Protein AF-A0A7C9KE33-F1 (afdb_monomer_lite)

Structure (mmCIF, N/CA/C/O backbone):
data_AF-A0A7C9KE33-F1
#
_entry.id   AF-A0A7C9KE33-F1
#
loop_
_atom_site.group_PDB
_atom_site.id
_atom_site.type_symbol
_atom_site.label_atom_id
_atom_site.label_alt_id
_atom_site.label_comp_id
_atom_site.label_asym_id
_atom_site.label_entity_id
_atom_site.label_seq_id
_atom_site.pdbx_PDB_ins_code
_atom_site.Cartn_x
_atom_site.Cartn_y
_atom_site.Cartn_z
_atom_site.occupancy
_atom_site.B_iso_or_equiv
_atom_site.auth_seq_id
_atom_site.auth_comp_id
_atom_site.auth_asym_id
_atom_site.auth_atom_id
_atom_site.pdbx_PDB_model_num
ATOM 1 N N . MET A 1 1 ? -7.033 1.119 -11.010 1.00 80.25 1 MET A N 1
ATOM 2 C CA . MET A 1 1 ? -5.954 0.903 -10.021 1.00 80.25 1 MET A CA 1
ATOM 3 C C . MET A 1 1 ? -5.457 2.272 -9.580 1.00 80.25 1 MET A C 1
ATOM 5 O O . MET A 1 1 ? -5.526 3.196 -10.382 1.00 80.25 1 MET A O 1
ATOM 9 N N . ASN A 1 2 ? -5.049 2.426 -8.323 1.00 95.12 2 ASN A N 1
ATOM 10 C CA . ASN A 1 2 ? -4.548 3.688 -7.779 1.00 95.12 2 ASN A CA 1
ATOM 11 C C . ASN A 1 2 ? -3.058 3.858 -8.093 1.00 95.12 2 ASN A C 1
ATOM 13 O O . ASN A 1 2 ? -2.319 2.874 -8.139 1.00 95.12 2 ASN A O 1
ATOM 17 N N . THR A 1 3 ? -2.623 5.103 -8.259 1.00 95.31 3 THR A N 1
ATOM 18 C CA . THR A 1 3 ? -1.222 5.480 -8.485 1.00 95.31 3 THR A CA 1
ATOM 19 C C . THR A 1 3 ? -0.708 6.363 -7.348 1.00 95.31 3 THR A C 1
ATOM 21 O O . THR A 1 3 ? -1.484 6.822 -6.507 1.00 95.31 3 THR A O 1
ATOM 24 N N . VAL A 1 4 ? 0.603 6.595 -7.332 1.00 96.38 4 VAL A N 1
ATOM 25 C CA . VAL A 1 4 ? 1.307 7.452 -6.367 1.00 96.38 4 VAL A CA 1
ATOM 26 C C . VAL A 1 4 ? 2.069 8.568 -7.085 1.00 96.38 4 VAL A C 1
ATOM 28 O O . VAL A 1 4 ? 2.289 8.500 -8.297 1.00 96.38 4 VAL A O 1
ATOM 31 N N . GLU A 1 5 ? 2.481 9.595 -6.345 1.00 95.06 5 GLU A N 1
ATOM 32 C CA . GLU A 1 5 ? 3.406 10.618 -6.844 1.00 95.06 5 GLU A CA 1
ATOM 33 C C . GLU A 1 5 ? 4.826 10.054 -6.992 1.00 95.06 5 GLU A C 1
ATOM 35 O O . GLU A 1 5 ? 5.205 9.135 -6.271 1.00 95.06 5 GLU A O 1
ATOM 40 N N . GLN A 1 6 ? 5.622 10.607 -7.915 1.00 96.31 6 GLN A N 1
ATOM 41 C CA . GLN A 1 6 ? 6.999 10.158 -8.197 1.00 96.31 6 GLN A CA 1
ATOM 42 C C . GLN A 1 6 ? 7.112 8.642 -8.445 1.00 96.31 6 GLN A C 1
ATOM 44 O O . GLN A 1 6 ? 7.984 7.957 -7.917 1.00 96.31 6 GLN A O 1
ATOM 49 N N . ASN A 1 7 ? 6.209 8.108 -9.267 1.00 96.62 7 ASN A N 1
ATOM 50 C CA . ASN A 1 7 ? 6.086 6.681 -9.555 1.00 96.62 7 ASN A CA 1
ATOM 51 C C . ASN A 1 7 ? 7.173 6.146 -10.516 1.00 96.62 7 ASN A C 1
ATOM 53 O O . ASN A 1 7 ? 6.892 5.679 -11.620 1.00 96.62 7 ASN A O 1
ATOM 57 N N . ASN A 1 8 ? 8.432 6.247 -10.100 1.00 96.19 8 ASN A N 1
ATOM 58 C CA . ASN A 1 8 ? 9.617 5.827 -10.855 1.00 96.19 8 ASN A CA 1
ATOM 59 C C . ASN A 1 8 ? 10.101 4.408 -10.490 1.00 96.19 8 ASN A C 1
ATOM 61 O O . ASN A 1 8 ? 11.039 3.908 -11.100 1.00 96.19 8 ASN A O 1
ATOM 65 N N . GLY A 1 9 ? 9.463 3.747 -9.517 1.00 94.81 9 GLY A N 1
ATOM 66 C CA . GLY A 1 9 ? 9.826 2.400 -9.065 1.00 94.81 9 GLY A CA 1
ATOM 67 C C . GLY A 1 9 ? 10.995 2.322 -8.083 1.00 94.81 9 GLY A C 1
ATOM 68 O O . GLY A 1 9 ? 11.326 1.226 -7.648 1.00 94.81 9 GLY A O 1
ATOM 69 N N . SER A 1 10 ? 11.603 3.453 -7.726 1.00 95.00 10 SER A N 1
ATOM 70 C CA . SER A 1 10 ? 12.702 3.535 -6.757 1.00 95.00 10 SER A CA 1
ATOM 71 C C . SER A 1 10 ? 12.387 4.436 -5.566 1.00 95.00 10 SER A C 1
ATOM 73 O O . SER A 1 10 ? 12.949 4.245 -4.494 1.00 95.00 10 SER A O 1
ATOM 75 N N . THR A 1 11 ? 11.505 5.422 -5.741 1.00 97.00 11 THR A N 1
ATOM 76 C CA . THR A 1 11 ? 11.043 6.287 -4.657 1.00 97.00 11 THR A CA 1
ATOM 77 C C . THR A 1 11 ? 10.147 5.479 -3.715 1.00 97.00 11 THR A C 1
ATOM 79 O O . THR A 1 11 ? 9.136 4.950 -4.184 1.00 97.00 11 THR A O 1
ATOM 82 N N . PRO A 1 12 ? 10.495 5.367 -2.420 1.00 97.12 12 PRO A N 1
ATOM 83 C CA . PRO A 1 12 ? 9.702 4.615 -1.462 1.00 97.12 12 PRO A CA 1
ATOM 84 C C . PRO A 1 12 ? 8.438 5.370 -1.043 1.00 97.12 12 PRO A C 1
ATOM 86 O O . PRO A 1 12 ? 8.433 6.595 -0.882 1.00 97.12 12 PRO A O 1
ATOM 89 N N . HIS A 1 13 ? 7.376 4.610 -0.783 1.00 98.31 13 HIS A N 1
ATOM 90 C CA . HIS A 1 13 ? 6.127 5.118 -0.216 1.00 98.31 13 HIS A CA 1
ATOM 91 C C . HIS A 1 13 ? 5.721 4.297 1.002 1.00 98.31 13 HIS A C 1
ATOM 93 O O . HIS A 1 13 ? 6.108 3.138 1.157 1.00 98.31 13 HIS A O 1
ATOM 99 N N . SER A 1 14 ? 4.898 4.877 1.865 1.00 98.06 14 SER A N 1
ATOM 100 C CA . SER A 1 14 ? 4.283 4.147 2.967 1.00 98.06 14 SER A CA 1
ATOM 101 C C . SER A 1 14 ? 2.878 4.642 3.262 1.00 98.06 14 SER A C 1
ATOM 103 O O . SER A 1 14 ? 2.494 5.755 2.904 1.00 98.06 14 SER A O 1
ATOM 105 N N . VAL A 1 15 ? 2.094 3.788 3.909 1.00 98.06 15 VAL A N 1
ATOM 106 C CA . VAL A 1 15 ? 0.824 4.161 4.526 1.00 98.06 15 VAL A CA 1
ATOM 107 C C . VAL A 1 15 ? 0.751 3.524 5.905 1.00 98.06 15 VAL A C 1
ATOM 109 O O . VAL A 1 15 ? 1.076 2.348 6.053 1.00 98.06 15 VAL A O 1
ATOM 112 N N . THR A 1 16 ? 0.304 4.285 6.900 1.00 97.44 16 THR A N 1
ATOM 113 C CA . THR A 1 16 ? -0.003 3.768 8.237 1.00 97.44 16 THR A CA 1
ATOM 114 C C . THR A 1 16 ? -1.498 3.891 8.488 1.00 97.44 16 THR A C 1
ATOM 116 O O . THR A 1 16 ? -2.085 4.951 8.272 1.00 97.44 16 THR A O 1
ATOM 119 N N . ILE A 1 17 ? -2.121 2.794 8.910 1.00 96.06 17 ILE A N 1
ATOM 120 C CA . ILE A 1 17 ? -3.570 2.671 9.095 1.00 96.06 17 ILE A CA 1
ATOM 121 C C . ILE A 1 17 ? -3.816 2.156 10.508 1.00 96.06 17 ILE A C 1
ATOM 123 O O . ILE A 1 17 ? -3.153 1.215 10.936 1.00 96.06 17 ILE A O 1
ATOM 127 N N . LYS A 1 18 ? -4.749 2.770 11.236 1.00 94.00 18 LYS A N 1
ATOM 128 C CA . LYS A 1 18 ? -5.068 2.392 12.621 1.00 94.00 18 LYS A CA 1
ATOM 129 C C . LYS A 1 18 ? -6.486 1.863 12.776 1.00 94.00 18 LYS A C 1
ATOM 131 O O . LYS A 1 18 ? -6.692 0.836 13.410 1.00 94.00 18 LYS A O 1
ATOM 136 N N . ASP A 1 19 ? -7.438 2.540 12.151 1.00 93.31 19 ASP A N 1
ATOM 137 C CA . ASP A 1 19 ? -8.835 2.129 12.153 1.00 93.31 19 ASP A CA 1
ATOM 138 C C . ASP A 1 19 ? -9.152 1.379 10.859 1.00 93.31 19 ASP A C 1
ATOM 140 O O . ASP A 1 19 ? -8.856 1.861 9.765 1.00 93.31 19 ASP A O 1
ATOM 144 N N . PHE A 1 20 ? -9.774 0.207 10.978 1.00 94.44 20 PHE A N 1
ATOM 145 C CA . PHE A 1 20 ? -10.143 -0.638 9.843 1.00 94.44 20 PHE A CA 1
ATOM 146 C C . PHE A 1 20 ? -11.667 -0.817 9.811 1.00 94.44 20 PHE A C 1
ATOM 148 O O . PHE A 1 20 ? -12.162 -1.827 10.307 1.00 94.44 20 PHE A O 1
ATOM 155 N N . PRO A 1 21 ? -12.436 0.143 9.260 1.00 96.06 21 PRO A N 1
ATOM 156 C CA . PRO A 1 21 ? -13.903 0.084 9.220 1.00 96.06 21 PRO A CA 1
ATOM 157 C C . PRO A 1 21 ? -14.434 -0.923 8.179 1.00 96.06 21 PRO A C 1
ATOM 159 O O . PRO A 1 21 ? -15.230 -0.594 7.304 1.00 96.06 21 PRO A O 1
ATOM 162 N N . VAL A 1 22 ? -13.976 -2.171 8.249 1.00 97.06 22 VAL A N 1
ATOM 163 C CA . VAL A 1 22 ? -14.414 -3.309 7.431 1.00 97.06 22 VAL A CA 1
ATOM 164 C C . VAL A 1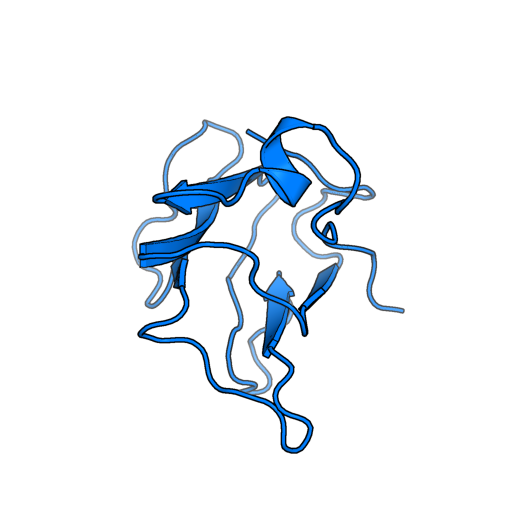 22 ? -14.778 -4.465 8.359 1.00 97.06 22 VAL A C 1
ATOM 166 O O . VAL A 1 22 ? -14.109 -4.676 9.367 1.00 97.06 22 VAL A O 1
ATOM 169 N N . ASN A 1 23 ? -15.821 -5.224 8.033 1.00 96.19 23 ASN A N 1
ATOM 170 C CA . ASN A 1 23 ? -16.276 -6.332 8.882 1.00 96.19 23 ASN A CA 1
ATOM 171 C C . ASN A 1 23 ? -15.585 -7.663 8.559 1.00 96.19 23 ASN A C 1
ATOM 173 O O . ASN A 1 23 ? -15.530 -8.539 9.419 1.00 96.19 23 ASN A O 1
ATOM 177 N N . ALA A 1 24 ? -15.038 -7.811 7.347 1.00 95.81 24 ALA A N 1
ATOM 178 C CA . ALA A 1 24 ? -14.361 -9.032 6.926 1.00 95.81 24 ALA A CA 1
ATOM 179 C C . ALA A 1 24 ? -12.848 -8.823 6.770 1.00 95.81 24 ALA A C 1
ATOM 181 O O . ALA A 1 24 ? -12.065 -9.169 7.655 1.00 95.81 24 ALA A O 1
ATOM 182 N N . PHE A 1 25 ? -12.408 -8.274 5.637 1.00 94.75 25 PHE A N 1
ATOM 183 C CA . PHE A 1 25 ? -10.983 -8.135 5.341 1.00 94.75 25 PHE A CA 1
ATOM 184 C C . PHE A 1 25 ? -10.676 -6.923 4.468 1.00 94.75 25 PHE A C 1
ATOM 186 O O . PHE A 1 25 ? -11.553 -6.337 3.831 1.00 94.75 25 PHE A O 1
ATOM 193 N N . TRP A 1 26 ? -9.403 -6.550 4.416 1.00 96.94 26 TRP A N 1
ATOM 194 C CA . TRP A 1 26 ? -8.884 -5.572 3.465 1.00 96.94 26 TRP A CA 1
ATOM 195 C C . TRP A 1 26 ? -7.613 -6.105 2.819 1.00 96.94 26 TRP A C 1
ATOM 197 O O . TRP A 1 26 ? -6.940 -6.961 3.380 1.00 96.94 26 TRP A O 1
ATOM 207 N N . SER A 1 27 ? -7.262 -5.612 1.635 1.00 97.00 27 SER A N 1
ATOM 208 C CA . SER A 1 27 ? -5.992 -5.974 1.000 1.00 97.00 27 SER A CA 1
ATOM 209 C C . SER A 1 27 ? -5.411 -4.828 0.188 1.00 97.00 27 SER A C 1
ATOM 211 O O . SER A 1 27 ? -6.137 -4.226 -0.604 1.00 97.00 27 SER A O 1
ATOM 213 N N . TYR A 1 28 ? -4.102 -4.623 0.290 1.00 97.81 28 TYR A N 1
ATOM 214 C CA . TYR A 1 28 ? -3.298 -3.928 -0.709 1.00 97.81 28 TYR A CA 1
ATOM 215 C C . TYR A 1 28 ? -2.651 -4.957 -1.626 1.00 97.81 28 TYR A C 1
ATOM 217 O O . TYR A 1 28 ? -2.005 -5.886 -1.155 1.00 97.81 28 TYR A O 1
ATOM 225 N N . THR A 1 29 ? -2.806 -4.788 -2.934 1.00 97.25 29 THR A N 1
ATOM 226 C CA . THR A 1 29 ? -2.116 -5.600 -3.946 1.00 97.25 29 THR A CA 1
ATOM 227 C C . THR A 1 29 ? -1.406 -4.683 -4.924 1.00 97.25 29 THR A C 1
ATOM 229 O O . THR A 1 29 ? -2.041 -3.743 -5.410 1.00 97.25 29 THR A O 1
ATOM 232 N N . VAL A 1 30 ? -0.140 -4.967 -5.230 1.00 97.19 30 VAL A N 1
ATOM 233 C CA . VAL A 1 30 ? 0.662 -4.216 -6.207 1.00 97.19 30 VAL A CA 1
ATOM 234 C C . VAL A 1 30 ? 0.649 -4.876 -7.586 1.00 97.19 30 VAL A C 1
ATOM 236 O O . VAL A 1 30 ? 0.614 -6.101 -7.714 1.00 97.19 30 VAL A O 1
ATOM 239 N N . TYR A 1 31 ? 0.680 -4.040 -8.619 1.00 97.00 31 TYR A N 1
ATOM 240 C CA . TYR A 1 31 ? 0.694 -4.433 -10.023 1.00 97.00 31 TYR A CA 1
ATOM 241 C C . TYR A 1 31 ? 1.756 -3.630 -10.770 1.00 97.00 31 TYR A C 1
ATOM 243 O O . TYR A 1 31 ? 1.995 -2.462 -10.455 1.00 97.00 31 TYR A O 1
ATOM 251 N N . ASP A 1 32 ? 2.356 -4.243 -11.783 1.00 95.88 32 ASP A N 1
ATOM 252 C CA . ASP A 1 32 ? 3.272 -3.591 -12.706 1.00 95.88 32 ASP A CA 1
ATOM 253 C C . ASP A 1 32 ? 2.555 -2.559 -13.600 1.00 95.88 32 ASP A C 1
ATOM 255 O O . ASP A 1 32 ? 1.324 -2.444 -13.614 1.00 95.88 32 ASP A O 1
ATOM 259 N N . LYS A 1 33 ? 3.330 -1.822 -14.405 1.00 96.62 33 LYS A N 1
ATOM 260 C CA . LYS A 1 33 ? 2.806 -0.809 -15.339 1.00 96.62 33 LYS A CA 1
ATOM 261 C C . LYS A 1 33 ? 1.838 -1.341 -16.399 1.00 96.62 33 LYS A C 1
ATOM 263 O O . LYS A 1 33 ? 1.179 -0.557 -17.076 1.00 96.62 33 LYS A O 1
ATOM 268 N N . LYS A 1 34 ? 1.787 -2.659 -16.597 1.00 96.12 34 LYS A N 1
ATOM 269 C CA . LYS A 1 34 ? 0.877 -3.334 -17.530 1.00 96.12 34 LYS A CA 1
ATOM 270 C C . LYS A 1 34 ? -0.381 -3.855 -16.822 1.00 96.12 34 LYS A C 1
ATOM 272 O O . LYS A 1 34 ? -1.266 -4.376 -17.495 1.00 96.12 34 LYS A O 1
ATOM 277 N N . GLY A 1 35 ? -0.475 -3.703 -15.500 1.00 95.06 35 GLY A N 1
ATOM 278 C CA . GLY A 1 35 ? -1.600 -4.152 -14.685 1.00 95.06 35 GLY A CA 1
ATOM 279 C C . GLY A 1 35 ? -1.515 -5.616 -14.249 1.00 95.06 35 GLY A C 1
ATOM 280 O O . GLY A 1 35 ? -2.517 -6.159 -13.785 1.00 95.06 35 GLY A O 1
ATOM 281 N N . TYR A 1 36 ? -0.357 -6.268 -14.376 1.00 94.56 36 TYR A N 1
ATOM 282 C CA . TYR A 1 36 ? -0.150 -7.635 -13.897 1.00 94.56 36 TYR A CA 1
ATOM 283 C C . TYR A 1 36 ? 0.469 -7.634 -12.504 1.00 94.56 36 TYR A C 1
ATOM 285 O O . TYR A 1 36 ? 1.262 -6.762 -12.168 1.00 94.56 36 TYR A O 1
ATOM 293 N N . MET A 1 37 ? 0.139 -8.630 -11.683 1.00 92.19 37 MET A N 1
ATOM 294 C CA . MET A 1 37 ? 0.893 -8.856 -10.449 1.00 92.19 37 MET A CA 1
ATOM 295 C C . MET A 1 37 ? 2.350 -9.184 -10.794 1.00 92.19 37 MET A C 1
ATOM 297 O O . MET A 1 37 ? 2.615 -9.886 -11.775 1.00 92.19 37 MET A O 1
ATOM 301 N N . TYR A 1 38 ? 3.280 -8.706 -9.969 1.00 88.00 38 TYR A N 1
ATOM 302 C CA . TYR A 1 38 ? 4.688 -9.068 -10.093 1.00 88.00 38 TYR A CA 1
ATOM 303 C C . TYR A 1 38 ? 4.850 -10.588 -9.999 1.00 88.00 38 TYR A C 1
ATOM 305 O O . TYR A 1 38 ? 4.292 -11.232 -9.107 1.00 88.00 38 TYR A O 1
ATOM 313 N N . LYS A 1 39 ? 5.591 -11.152 -10.954 1.00 83.69 39 LYS A N 1
ATOM 314 C CA . LYS A 1 39 ? 6.009 -12.556 -10.935 1.00 83.69 39 LYS A CA 1
ATOM 315 C C . LYS A 1 39 ? 7.263 -12.693 -10.080 1.00 83.69 39 LYS A C 1
ATOM 317 O O . LYS A 1 39 ? 8.015 -11.732 -9.952 1.00 83.69 39 LYS A O 1
ATOM 322 N N . ASP A 1 40 ? 7.468 -13.882 -9.525 1.00 78.56 40 ASP A N 1
ATOM 323 C CA . ASP A 1 40 ? 8.708 -14.268 -8.841 1.00 78.56 40 ASP A CA 1
ATOM 324 C C . ASP A 1 40 ? 9.093 -13.377 -7.641 1.00 78.56 40 ASP A C 1
ATOM 326 O O . ASP A 1 40 ? 10.254 -13.315 -7.246 1.00 78.56 40 ASP A O 1
ATOM 330 N N . VAL A 1 41 ? 8.109 -12.705 -7.030 1.00 80.44 41 VAL A N 1
ATOM 331 C CA . VAL A 1 41 ? 8.256 -12.020 -5.739 1.00 80.44 41 VAL A CA 1
ATOM 332 C C . VAL A 1 41 ? 7.560 -12.826 -4.649 1.00 80.44 41 VAL A C 1
ATOM 334 O O . VAL A 1 41 ? 6.477 -13.369 -4.866 1.00 80.44 41 VAL A O 1
ATOM 337 N N . ASN A 1 42 ? 8.158 -12.875 -3.458 1.00 77.50 42 ASN A N 1
ATOM 338 C CA . ASN A 1 42 ? 7.584 -13.603 -2.321 1.00 77.50 42 ASN A CA 1
ATOM 339 C C . ASN A 1 42 ? 6.248 -13.009 -1.852 1.00 77.50 42 ASN A C 1
ATOM 341 O O . ASN A 1 42 ? 5.406 -13.730 -1.323 1.00 77.50 42 ASN A O 1
ATOM 345 N N . LEU A 1 43 ? 6.056 -11.698 -2.033 1.00 85.00 43 LEU A N 1
ATOM 346 C CA . LEU A 1 43 ? 4.887 -10.981 -1.544 1.00 85.00 43 LEU A CA 1
ATOM 347 C C . LEU A 1 43 ? 4.469 -9.886 -2.529 1.00 85.00 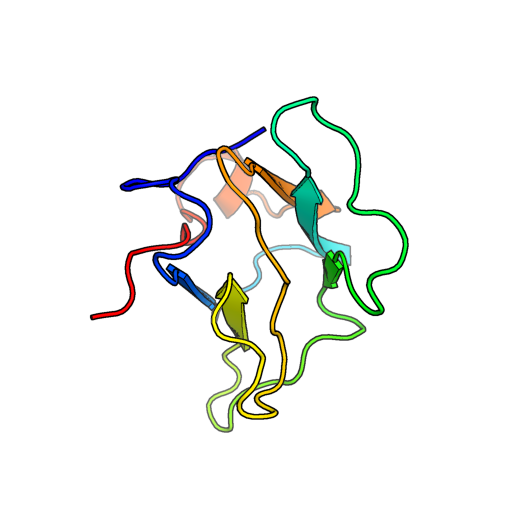43 LEU A C 1
ATOM 349 O O . LEU A 1 43 ? 5.214 -8.947 -2.797 1.00 85.00 43 LEU A O 1
ATOM 353 N N . ASN A 1 44 ? 3.253 -10.004 -3.056 1.00 90.88 44 ASN A N 1
ATOM 354 C CA . ASN A 1 44 ? 2.618 -9.011 -3.929 1.00 90.88 44 ASN A CA 1
ATOM 355 C C . ASN A 1 44 ? 1.338 -8.418 -3.310 1.00 90.88 44 ASN A C 1
ATOM 357 O O . ASN A 1 44 ? 0.719 -7.523 -3.896 1.00 90.88 44 ASN A O 1
ATOM 361 N N . ASN A 1 45 ? 0.935 -8.902 -2.131 1.00 95.12 45 ASN A N 1
ATOM 362 C CA . ASN A 1 45 ? -0.204 -8.387 -1.395 1.00 95.12 45 ASN A CA 1
ATOM 363 C C . ASN A 1 45 ? 0.002 -8.428 0.126 1.00 95.12 45 ASN A C 1
ATOM 365 O O . ASN A 1 45 ? 0.578 -9.367 0.665 1.00 95.12 45 ASN A O 1
ATOM 369 N N . ILE A 1 46 ? -0.581 -7.453 0.818 1.00 97.19 46 ILE A N 1
ATOM 370 C CA . ILE A 1 46 ? -0.703 -7.420 2.281 1.00 97.19 46 ILE A CA 1
ATOM 371 C C . ILE A 1 46 ? -2.175 -7.243 2.645 1.00 97.19 46 ILE A C 1
ATOM 373 O O . ILE A 1 46 ? -2.906 -6.530 1.957 1.00 97.19 46 ILE A O 1
ATOM 377 N N . ASN A 1 47 ? -2.623 -7.922 3.693 1.00 96.31 47 ASN A N 1
ATOM 378 C CA . ASN A 1 47 ? -3.981 -7.898 4.224 1.00 96.31 47 ASN A CA 1
ATOM 379 C C . ASN A 1 47 ? -3.955 -8.071 5.751 1.00 96.31 47 ASN A C 1
ATOM 381 O O . ASN A 1 47 ? -2.908 -8.325 6.336 1.00 96.31 47 ASN A O 1
ATOM 385 N N . ASN A 1 48 ? -5.109 -7.993 6.407 1.00 93.12 48 ASN A N 1
ATOM 386 C CA . ASN A 1 48 ? -5.213 -8.173 7.860 1.00 93.12 48 ASN A CA 1
ATOM 387 C C . ASN A 1 48 ? -4.863 -9.583 8.379 1.00 93.12 48 ASN A C 1
ATOM 389 O O . ASN A 1 48 ? -4.806 -9.763 9.590 1.00 93.12 48 ASN A O 1
ATOM 393 N N . LEU A 1 49 ? -4.659 -10.579 7.512 1.00 92.50 49 LEU A N 1
ATOM 394 C CA . LEU A 1 49 ? -4.268 -11.937 7.911 1.00 92.50 49 LEU A CA 1
ATOM 395 C C . LEU A 1 49 ? -2.750 -12.148 7.897 1.00 92.50 49 LEU A C 1
ATOM 397 O O . LEU A 1 49 ? -2.264 -13.026 8.603 1.00 92.50 49 LEU A O 1
ATOM 401 N N . ASN A 1 50 ? -2.013 -11.392 7.078 1.00 95.62 50 ASN A N 1
ATOM 402 C CA . ASN A 1 50 ? -0.559 -11.524 6.943 1.00 95.62 50 ASN A CA 1
ATOM 403 C C . ASN A 1 50 ? 0.224 -10.264 7.338 1.00 95.62 50 ASN A C 1
ATOM 405 O O . ASN A 1 50 ? 1.449 -10.313 7.365 1.00 95.62 50 ASN A O 1
ATOM 409 N N . ALA A 1 51 ? -0.460 -9.154 7.624 1.00 96.94 51 ALA A N 1
ATOM 410 C CA . ALA A 1 51 ? 0.174 -7.938 8.100 1.00 96.94 51 ALA A CA 1
ATOM 411 C C . ALA A 1 51 ? 0.613 -8.065 9.560 1.00 96.94 51 ALA A C 1
ATOM 413 O O . ALA A 1 51 ? -0.125 -8.561 10.413 1.00 96.94 51 ALA A O 1
ATOM 414 N N . GLU A 1 52 ? 1.781 -7.514 9.857 1.00 97.75 52 GLU A N 1
ATOM 415 C CA . GLU A 1 52 ? 2.277 -7.355 11.217 1.00 97.75 52 GLU A CA 1
ATOM 416 C C . GLU A 1 52 ? 1.853 -5.997 11.790 1.00 97.75 52 GLU A C 1
ATOM 418 O O . GLU A 1 52 ? 1.986 -4.961 11.133 1.00 97.75 52 GLU A O 1
ATOM 423 N N . MET A 1 53 ? 1.314 -5.995 13.011 1.00 97.31 53 MET A N 1
ATOM 424 C CA . MET A 1 53 ? 0.876 -4.773 13.691 1.00 97.31 53 MET A CA 1
ATOM 425 C C . MET A 1 53 ? 2.027 -4.104 14.445 1.00 97.31 53 MET A C 1
ATOM 427 O O . MET A 1 53 ? 2.858 -4.762 15.069 1.00 97.31 53 MET A O 1
ATOM 431 N N . ASN A 1 54 ? 2.013 -2.776 14.453 1.00 97.62 54 ASN A N 1
ATOM 432 C CA . ASN A 1 54 ? 2.806 -1.953 15.354 1.00 97.62 54 ASN A CA 1
ATOM 433 C C . ASN A 1 54 ? 2.314 -2.119 16.804 1.00 97.62 54 ASN A C 1
ATOM 435 O O . ASN A 1 54 ? 1.188 -2.548 17.065 1.00 97.62 54 ASN A O 1
ATOM 439 N N . THR A 1 55 ? 3.133 -1.698 17.769 1.00 97.12 55 THR A N 1
ATOM 440 C CA . THR A 1 55 ? 2.803 -1.777 19.205 1.00 97.12 55 THR A CA 1
ATOM 441 C C . THR A 1 55 ? 1.571 -0.963 19.607 1.00 97.12 55 THR A C 1
ATOM 443 O O . THR A 1 55 ? 0.946 -1.264 20.620 1.00 97.12 55 THR A O 1
ATOM 446 N N . ASP A 1 56 ? 1.201 0.051 18.822 1.00 96.44 56 ASP A N 1
ATOM 447 C CA . ASP A 1 56 ? 0.029 0.898 19.053 1.00 96.44 56 ASP A CA 1
ATOM 448 C C . ASP A 1 56 ? -1.248 0.399 18.343 1.00 96.44 56 ASP A C 1
ATOM 450 O O . ASP A 1 56 ? -2.260 1.109 18.338 1.00 96.44 56 ASP A O 1
ATOM 454 N N . GLY A 1 57 ? -1.188 -0.791 17.730 1.00 95.88 57 GLY A N 1
ATOM 455 C CA . GLY A 1 57 ? -2.281 -1.425 16.991 1.00 95.88 57 GLY A CA 1
ATOM 456 C C . GLY A 1 57 ? -2.453 -0.942 15.548 1.00 95.88 57 GLY A C 1
ATOM 457 O O . GLY A 1 57 ? -3.319 -1.453 14.844 1.00 95.88 57 GLY A O 1
ATOM 458 N N . SER A 1 58 ? -1.652 0.023 15.084 1.00 97.44 58 SER A N 1
ATOM 459 C CA . SER A 1 58 ? -1.642 0.409 13.670 1.00 97.44 58 SER A CA 1
ATOM 460 C C . SER A 1 58 ? -0.868 -0.593 12.807 1.00 97.44 58 SER A C 1
ATOM 462 O O . SER A 1 58 ? -0.090 -1.399 13.307 1.00 97.44 58 SER A O 1
ATOM 464 N N . ILE A 1 59 ? -1.052 -0.535 11.491 1.00 97.94 59 ILE A N 1
ATOM 465 C CA . ILE A 1 59 ? -0.272 -1.284 10.501 1.00 97.94 59 ILE A CA 1
ATOM 466 C C . ILE A 1 59 ? 0.380 -0.280 9.563 1.00 97.94 59 ILE A C 1
ATOM 468 O O . ILE A 1 59 ? -0.310 0.541 8.957 1.00 97.94 59 ILE A O 1
ATOM 472 N N . THR A 1 60 ? 1.700 -0.376 9.415 1.00 97.94 60 THR A N 1
ATOM 473 C CA . THR A 1 60 ? 2.449 0.355 8.388 1.00 97.94 60 THR A CA 1
ATOM 474 C C . THR A 1 60 ? 2.754 -0.585 7.232 1.00 97.94 60 THR A C 1
ATOM 476 O O . THR A 1 60 ? 3.320 -1.653 7.445 1.00 97.94 60 THR A O 1
ATOM 479 N N . ILE A 1 61 ? 2.377 -0.189 6.017 1.00 98.06 61 ILE A N 1
ATOM 480 C CA . ILE A 1 61 ? 2.716 -0.882 4.773 1.00 98.06 61 ILE A CA 1
ATOM 481 C C . ILE A 1 61 ? 3.744 -0.042 4.029 1.00 98.06 61 ILE A C 1
ATOM 483 O O . ILE A 1 61 ? 3.541 1.160 3.833 1.00 98.06 61 ILE A O 1
ATOM 487 N N . HIS A 1 62 ? 4.821 -0.686 3.596 1.00 97.81 62 HIS A N 1
ATOM 488 C CA . HIS A 1 62 ? 5.901 -0.080 2.830 1.00 97.81 62 HIS A CA 1
ATOM 489 C C . HIS A 1 62 ? 5.837 -0.520 1.368 1.00 97.81 62 HIS A C 1
ATOM 491 O O . HIS A 1 62 ? 5.499 -1.663 1.058 1.00 97.81 62 HIS A O 1
ATOM 497 N N . PHE A 1 63 ? 6.181 0.394 0.470 1.00 97.06 63 PHE A N 1
ATOM 498 C CA . PHE A 1 63 ? 6.254 0.165 -0.965 1.00 97.06 63 PHE A CA 1
ATOM 499 C C . PHE A 1 63 ? 7.657 0.556 -1.435 1.00 97.06 63 PHE A C 1
ATOM 501 O O . PHE A 1 63 ? 7.998 1.739 -1.434 1.00 97.06 63 PHE A O 1
ATOM 508 N N . GLY A 1 64 ? 8.462 -0.437 -1.818 1.00 94.81 64 GLY A N 1
ATOM 509 C CA . GLY A 1 64 ? 9.872 -0.259 -2.178 1.00 94.81 64 GLY A CA 1
ATOM 510 C C . GLY A 1 64 ? 10.832 -0.164 -0.987 1.00 94.81 64 GLY A C 1
ATOM 511 O O . GLY A 1 64 ? 10.409 -0.072 0.164 1.00 94.81 64 GLY A O 1
ATOM 512 N N . ALA A 1 65 ? 12.136 -0.200 -1.289 1.00 93.81 65 ALA A N 1
ATOM 513 C CA . ALA A 1 65 ? 13.232 -0.217 -0.310 1.00 93.81 65 ALA A CA 1
ATOM 514 C C . ALA A 1 65 ? 13.080 -1.326 0.756 1.00 93.81 65 ALA A C 1
ATOM 516 O O . ALA A 1 65 ? 13.205 -1.068 1.957 1.00 93.81 65 ALA A O 1
ATOM 517 N N . CYS A 1 66 ? 12.769 -2.544 0.297 1.00 93.25 66 CYS A N 1
ATOM 518 C CA . CYS A 1 66 ? 12.464 -3.713 1.130 1.00 93.25 66 CYS A CA 1
ATOM 519 C C . CYS A 1 66 ? 13.704 -4.539 1.516 1.00 93.25 66 CYS A C 1
ATOM 521 O O . CYS A 1 66 ? 13.594 -5.564 2.184 1.00 93.25 66 CYS A O 1
ATOM 523 N N . GLU A 1 67 ? 14.890 -4.120 1.086 1.00 91.88 67 GLU A N 1
ATOM 524 C CA . GLU A 1 67 ? 16.151 -4.846 1.247 1.00 91.88 67 GLU A CA 1
ATOM 525 C C . GLU A 1 67 ? 16.716 -4.763 2.677 1.00 91.88 67 GLU A C 1
ATOM 527 O O . GLU A 1 67 ? 17.713 -5.411 2.986 1.00 91.88 67 GLU A O 1
ATOM 532 N N . ASP A 1 68 ? 16.081 -3.993 3.563 1.00 92.44 68 ASP A N 1
ATOM 533 C CA . ASP A 1 68 ? 16.486 -3.822 4.961 1.00 92.44 68 ASP A CA 1
ATOM 534 C C . ASP A 1 68 ? 15.795 -4.786 5.941 1.00 92.44 68 ASP A C 1
ATOM 536 O O . ASP A 1 68 ? 16.022 -4.712 7.148 1.00 92.44 68 ASP A O 1
ATOM 540 N N . GLY A 1 69 ? 14.968 -5.704 5.431 1.00 89.12 69 GLY A N 1
ATOM 541 C CA . GLY A 1 69 ? 14.333 -6.755 6.224 1.00 89.12 69 GLY A CA 1
ATOM 542 C C . GLY A 1 69 ? 13.123 -6.305 7.044 1.00 89.12 69 GLY A C 1
ATOM 543 O O . GLY A 1 69 ? 12.664 -7.068 7.895 1.00 89.12 69 GLY A O 1
ATOM 544 N N . ARG A 1 70 ? 12.587 -5.099 6.811 1.00 93.94 70 ARG A N 1
ATOM 545 C CA . ARG A 1 70 ? 11.350 -4.659 7.470 1.00 93.94 70 ARG A CA 1
ATOM 546 C C . ARG A 1 70 ? 10.143 -5.499 7.040 1.00 93.94 70 ARG A C 1
ATOM 548 O O . ARG A 1 70 ? 10.050 -5.980 5.910 1.00 93.94 70 ARG A O 1
ATOM 555 N N . VAL A 1 71 ? 9.178 -5.609 7.940 1.00 95.81 71 VAL A N 1
ATOM 556 C CA . VAL A 1 71 ? 7.913 -6.317 7.710 1.00 95.81 71 VAL A CA 1
ATOM 557 C C . VAL A 1 71 ? 6.959 -5.468 6.865 1.00 95.81 71 VAL A C 1
ATOM 559 O O . VAL A 1 71 ? 7.177 -4.271 6.671 1.00 95.81 71 VAL A O 1
ATOM 562 N N . ASN A 1 72 ? 5.892 -6.080 6.344 1.00 97.12 72 ASN A N 1
ATOM 563 C CA . ASN A 1 72 ? 4.865 -5.402 5.542 1.00 97.12 72 ASN A CA 1
ATOM 564 C C . ASN A 1 72 ? 5.410 -4.610 4.334 1.00 97.12 72 ASN A C 1
ATOM 566 O O . ASN A 1 72 ? 4.890 -3.538 4.007 1.00 97.12 72 ASN A O 1
ATOM 570 N N . CYS A 1 73 ? 6.443 -5.121 3.662 1.00 96.62 73 CYS A N 1
ATOM 571 C CA . CYS A 1 73 ? 7.049 -4.452 2.515 1.00 96.62 73 CYS A CA 1
ATOM 572 C C . CYS A 1 73 ? 6.663 -5.116 1.190 1.00 96.62 73 CYS A C 1
ATOM 574 O O . CYS A 1 73 ? 6.854 -6.316 0.998 1.00 96.62 73 CYS A O 1
ATOM 576 N N . LEU A 1 74 ? 6.112 -4.324 0.270 1.00 96.12 74 LEU A N 1
ATOM 577 C CA . LEU A 1 74 ? 5.769 -4.737 -1.087 1.00 96.12 74 LEU A CA 1
ATOM 578 C C . LEU A 1 74 ? 6.804 -4.193 -2.066 1.00 96.12 74 LEU A C 1
ATOM 580 O O . LEU A 1 74 ? 7.036 -2.984 -2.136 1.00 96.12 74 LEU A O 1
ATOM 584 N N . HIS A 1 75 ? 7.395 -5.086 -2.858 1.00 94.25 75 HIS A N 1
ATOM 585 C CA . HIS A 1 75 ? 8.280 -4.680 -3.944 1.00 94.25 75 HIS A CA 1
ATOM 586 C C . HIS A 1 75 ? 7.497 -3.914 -5.014 1.00 94.25 75 HIS A C 1
ATOM 588 O O . HIS A 1 75 ? 6.356 -4.246 -5.342 1.00 94.25 75 HIS A O 1
ATOM 594 N N . ILE A 1 76 ? 8.140 -2.892 -5.568 1.00 95.19 76 ILE A N 1
ATOM 595 C CA . ILE A 1 76 ? 7.586 -2.030 -6.609 1.00 95.19 76 ILE A CA 1
ATOM 596 C C . ILE A 1 76 ? 8.541 -1.959 -7.797 1.00 95.19 76 ILE A C 1
ATOM 598 O O . ILE A 1 76 ? 9.706 -2.337 -7.713 1.00 95.19 76 ILE A O 1
ATOM 602 N N . GLY A 1 77 ? 8.033 -1.461 -8.916 1.00 94.81 77 GLY A N 1
ATOM 603 C CA . GLY A 1 77 ? 8.809 -1.163 -10.112 1.00 94.81 77 GLY A CA 1
ATOM 604 C C . GLY A 1 77 ? 8.261 0.078 -10.801 1.00 94.81 77 GLY A C 1
ATOM 605 O O . GLY A 1 77 ? 7.267 0.652 -10.365 1.00 94.81 77 GLY A O 1
ATOM 606 N N . GLU A 1 78 ? 8.911 0.520 -11.871 1.00 96.88 78 GLU A N 1
ATOM 607 C CA . GLU A 1 78 ? 8.517 1.740 -12.578 1.00 96.88 78 GLU A CA 1
ATOM 608 C C . GLU A 1 78 ? 7.047 1.693 -13.030 1.00 96.88 78 GLU A C 1
ATOM 610 O O . GLU A 1 78 ? 6.607 0.716 -13.648 1.00 96.88 78 GLU A O 1
ATOM 615 N N . GLY A 1 79 ? 6.293 2.760 -12.742 1.00 97.06 79 GLY A N 1
ATOM 616 C CA . GLY A 1 79 ? 4.891 2.876 -13.136 1.00 97.06 79 GLY A CA 1
ATOM 617 C C . GLY A 1 79 ? 3.956 1.894 -12.426 1.00 97.06 79 GLY A C 1
ATOM 618 O O . GLY A 1 79 ? 2.905 1.564 -12.975 1.00 97.06 79 GLY A O 1
ATOM 619 N N . TRP A 1 80 ? 4.326 1.405 -11.239 1.00 97.31 80 TRP A N 1
ATOM 620 C CA . TRP A 1 80 ? 3.499 0.482 -10.466 1.00 97.31 80 TRP A CA 1
ATOM 621 C C . TRP A 1 80 ? 2.147 1.093 -10.094 1.00 97.31 80 TRP A C 1
ATOM 623 O O . TRP A 1 80 ? 1.950 2.306 -10.044 1.00 97.31 80 TRP A O 1
ATOM 633 N N . SER A 1 81 ? 1.183 0.239 -9.800 1.00 97.75 81 SER A N 1
ATOM 634 C CA . SER A 1 81 ? -0.095 0.665 -9.245 1.00 97.75 81 SER A CA 1
ATOM 635 C C . SER A 1 81 ? -0.507 -0.265 -8.120 1.00 97.75 81 SER A C 1
ATOM 637 O O . SER A 1 81 ? 0.030 -1.364 -7.975 1.00 97.75 81 SER A O 1
ATOM 639 N N . TYR A 1 82 ? -1.474 0.159 -7.314 1.00 97.69 82 TYR A N 1
ATOM 640 C CA . TYR A 1 82 ? -2.057 -0.705 -6.298 1.00 97.69 82 TYR A CA 1
ATOM 641 C C . TYR A 1 82 ? -3.573 -0.718 -6.350 1.00 97.69 82 TYR A C 1
ATOM 643 O O . TYR A 1 82 ? -4.236 0.197 -6.845 1.00 97.69 82 TYR A O 1
ATOM 651 N N . THR A 1 83 ? -4.141 -1.776 -5.791 1.00 97.50 83 THR A N 1
ATOM 652 C CA . THR A 1 83 ? -5.566 -1.841 -5.486 1.00 97.50 83 THR A CA 1
ATOM 653 C C . THR A 1 83 ? -5.733 -2.062 -3.994 1.00 97.50 83 THR A C 1
ATOM 655 O O . THR A 1 83 ? -5.260 -3.068 -3.472 1.00 97.50 83 THR A O 1
ATOM 658 N N . LEU A 1 84 ? -6.418 -1.123 -3.341 1.00 96.81 84 LEU A N 1
ATOM 659 C CA . LEU A 1 84 ? -7.019 -1.330 -2.030 1.00 96.81 84 LEU A CA 1
ATOM 660 C C . LEU A 1 84 ? -8.383 -1.984 -2.254 1.00 96.81 84 LEU A C 1
ATOM 662 O O . LEU A 1 84 ? -9.212 -1.438 -2.982 1.00 96.81 84 LEU A O 1
ATOM 666 N N . ARG A 1 85 ? -8.610 -3.144 -1.645 1.00 96.25 85 ARG A N 1
ATOM 667 C CA . ARG A 1 85 ? -9.926 -3.788 -1.599 1.00 96.25 85 ARG A CA 1
ATOM 668 C C . ARG A 1 85 ? -10.405 -3.826 -0.161 1.00 96.25 85 ARG A C 1
ATOM 670 O O . ARG A 1 85 ? -9.621 -4.140 0.728 1.00 96.25 85 ARG A O 1
ATOM 677 N N . MET A 1 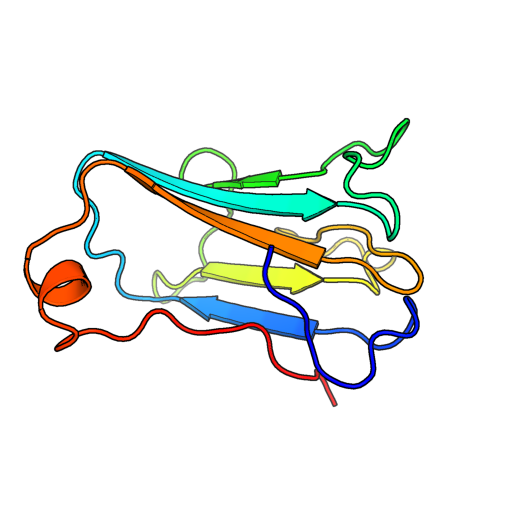86 ? -11.676 -3.510 0.027 1.00 96.38 86 MET A N 1
ATOM 678 C CA . MET A 1 86 ? -12.371 -3.525 1.307 1.00 96.38 86 MET A CA 1
ATOM 679 C C . MET A 1 86 ? -13.530 -4.499 1.158 1.00 96.38 86 MET A C 1
ATOM 681 O O . MET A 1 86 ? -14.320 -4.372 0.222 1.00 96.38 86 MET A O 1
ATOM 685 N N . TYR A 1 87 ? -13.595 -5.486 2.037 1.00 96.75 87 TYR A N 1
ATOM 686 C CA . TYR A 1 87 ? -14.592 -6.541 1.989 1.00 96.75 87 TYR A CA 1
ATOM 687 C C . TYR A 1 87 ? -15.509 -6.378 3.186 1.00 96.75 87 TYR A C 1
ATOM 689 O O . TYR A 1 87 ? -15.047 -6.336 4.326 1.00 96.75 87 TYR A O 1
ATOM 697 N N . GLU A 1 88 ? -16.799 -6.236 2.887 1.00 97.38 88 GLU A N 1
ATOM 698 C CA . GLU A 1 88 ? -17.814 -5.773 3.836 1.00 97.38 88 GLU A CA 1
ATOM 699 C C . GLU A 1 88 ? -17.433 -4.423 4.483 1.00 97.38 88 GLU A C 1
ATOM 701 O O . GLU A 1 88 ? -17.241 -4.352 5.699 1.00 97.38 88 GLU A O 1
ATOM 706 N N . PRO A 1 89 ? -17.261 -3.345 3.684 1.00 97.31 89 PRO A N 1
ATOM 707 C CA . PRO A 1 89 ? -17.003 -2.014 4.226 1.00 97.31 89 PRO A CA 1
ATOM 708 C C . PRO A 1 89 ? -18.190 -1.531 5.066 1.00 97.31 89 PRO A C 1
ATOM 710 O O . PRO A 1 89 ? -19.343 -1.693 4.671 1.00 97.31 89 PRO A O 1
ATOM 713 N N . GLN A 1 90 ? -17.897 -0.913 6.207 1.00 98.00 90 GLN A N 1
ATOM 714 C CA . GLN A 1 90 ? -18.902 -0.263 7.046 1.00 98.00 90 GLN A CA 1
ATOM 715 C C . GLN A 1 90 ? -19.413 1.029 6.389 1.00 98.00 90 GLN A C 1
ATOM 717 O O . GLN A 1 90 ? -18.733 1.624 5.548 1.00 98.00 90 GLN A O 1
ATOM 722 N N . ASP A 1 91 ? -20.583 1.508 6.819 1.00 97.75 91 ASP A N 1
ATOM 723 C CA . ASP A 1 91 ? -21.248 2.679 6.227 1.00 97.75 91 ASP A CA 1
ATOM 724 C C . ASP A 1 91 ? -20.375 3.937 6.220 1.00 97.75 91 ASP A C 1
ATOM 726 O O . ASP A 1 91 ? -20.401 4.678 5.241 1.00 97.75 91 ASP A O 1
ATOM 730 N N . VAL A 1 92 ? -19.531 4.129 7.241 1.00 97.12 92 VAL A N 1
ATOM 731 C CA . VAL A 1 92 ? -18.596 5.266 7.340 1.00 97.12 92 VAL A CA 1
ATOM 732 C C . VAL A 1 92 ? -17.604 5.345 6.167 1.00 97.12 92 VAL A C 1
ATOM 734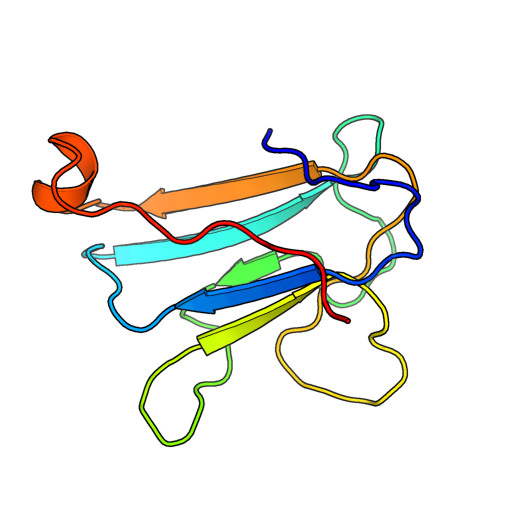 O O . VAL A 1 92 ? -17.123 6.424 5.829 1.00 97.12 92 VAL A O 1
ATOM 737 N N . LEU A 1 93 ? -17.283 4.218 5.516 1.00 94.94 93 LEU A N 1
ATOM 738 C CA . LEU A 1 93 ? -16.486 4.208 4.280 1.00 94.94 93 LEU A CA 1
ATOM 739 C C . LEU A 1 93 ? -17.331 4.561 3.058 1.00 94.94 93 LEU A C 1
ATOM 741 O O . LEU A 1 93 ? -16.856 5.245 2.153 1.00 94.94 93 LEU A O 1
ATOM 745 N N . LEU A 1 94 ? -18.565 4.057 3.012 1.00 94.31 94 LEU A N 1
ATOM 746 C CA . LEU A 1 94 ? -19.467 4.200 1.869 1.00 94.31 94 LEU A CA 1
ATOM 747 C C . LEU A 1 94 ? -20.030 5.620 1.760 1.00 94.31 94 LEU A C 1
ATOM 749 O O . LEU A 1 94 ? -20.185 6.140 0.656 1.00 94.31 94 LEU A O 1
ATOM 753 N N . ASN A 1 95 ? -20.302 6.255 2.899 1.00 96.06 95 ASN A N 1
ATOM 754 C CA . ASN A 1 95 ? -20.787 7.629 2.994 1.00 96.06 95 ASN A CA 1
ATOM 755 C C . ASN A 1 95 ? -19.647 8.674 2.962 1.00 96.06 95 ASN A C 1
ATOM 757 O O . ASN A 1 95 ? -19.911 9.867 2.816 1.00 96.06 95 ASN A O 1
ATOM 761 N N . GLY A 1 96 ? -18.385 8.232 3.051 1.00 94.12 96 GLY A N 1
ATOM 762 C CA . GLY A 1 96 ? -17.190 9.074 2.969 1.00 94.12 96 GLY A CA 1
ATOM 763 C C . GLY A 1 96 ? -16.810 9.820 4.254 1.00 94.12 96 GLY A C 1
ATOM 764 O O . GLY A 1 96 ? -15.911 10.665 4.201 1.00 94.12 96 GLY A O 1
ATOM 765 N N . GLU A 1 97 ? -17.451 9.524 5.387 1.00 96.25 97 GLU A N 1
ATOM 766 C CA . GLU A 1 97 ? -17.092 10.062 6.708 1.00 96.25 97 GLU A CA 1
ATOM 767 C C . GLU A 1 97 ? -15.690 9.616 7.136 1.00 96.25 97 GLU A C 1
ATOM 769 O O . GLU A 1 97 ? -14.927 10.395 7.710 1.00 96.25 97 GLU A O 1
ATOM 774 N N . TYR A 1 98 ? -15.322 8.383 6.791 1.00 95.50 98 TYR A N 1
ATOM 775 C CA . TYR A 1 98 ? -13.978 7.857 6.940 1.00 95.50 98 TYR A CA 1
ATOM 776 C C . TYR A 1 98 ? -13.262 7.812 5.588 1.00 95.50 98 TYR A C 1
ATOM 778 O O . TYR A 1 98 ? -13.723 7.193 4.626 1.00 95.50 98 TYR A O 1
ATOM 786 N N . LYS A 1 99 ? -12.073 8.419 5.524 1.00 93.50 99 LYS A N 1
ATOM 787 C CA . LYS A 1 99 ? -11.194 8.350 4.352 1.00 93.50 99 LYS A CA 1
ATOM 788 C C . LYS A 1 99 ? -10.014 7.448 4.646 1.00 93.50 99 LYS A C 1
ATOM 790 O O . LYS A 1 99 ? -9.138 7.797 5.431 1.00 93.50 99 LYS A O 1
ATOM 795 N N . TRP A 1 100 ? -9.968 6.321 3.948 1.00 93.81 100 TRP A N 1
ATOM 796 C CA . TRP A 1 100 ? -8.838 5.410 4.037 1.00 93.81 100 TRP A CA 1
ATOM 797 C C . TRP A 1 100 ? -7.542 6.093 3.583 1.00 93.81 100 TRP A C 1
ATOM 799 O O . TRP A 1 100 ? -7.498 6.729 2.523 1.00 93.81 100 TRP A O 1
ATOM 809 N N . ALA A 1 101 ? -6.489 5.961 4.392 1.00 95.12 101 ALA A N 1
ATOM 810 C CA . ALA A 1 101 ? -5.201 6.587 4.134 1.00 95.12 101 ALA A CA 1
ATOM 811 C C . ALA A 1 101 ? -4.576 6.067 2.828 1.00 95.12 101 ALA A C 1
ATOM 813 O O . ALA A 1 101 ? -4.647 4.883 2.490 1.00 95.12 101 ALA A O 1
ATOM 814 N N . LYS A 1 102 ? -3.950 6.961 2.065 1.00 95.50 102 LYS A N 1
ATOM 815 C CA . LYS A 1 102 ? -3.264 6.610 0.816 1.00 95.50 1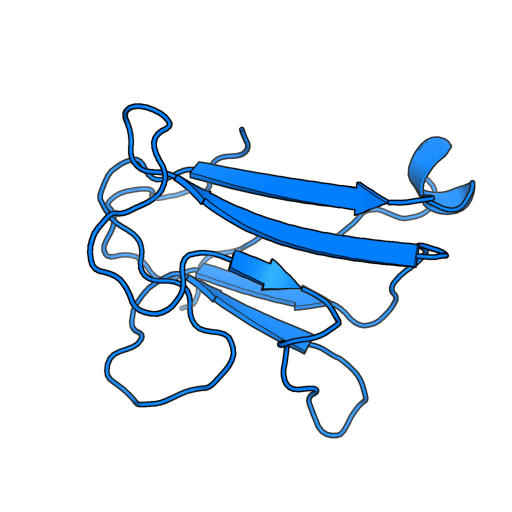02 LYS A CA 1
ATOM 816 C C . LYS A 1 102 ? -1.753 6.564 1.049 1.00 95.50 102 LYS A C 1
ATOM 818 O O . LYS A 1 102 ? -1.279 7.307 1.904 1.00 95.50 102 LYS A O 1
ATOM 823 N N . PRO A 1 103 ? -1.002 5.750 0.286 1.00 97.31 103 PRO A N 1
ATOM 824 C CA . PRO A 1 103 ? 0.451 5.784 0.326 1.00 97.31 103 PRO A CA 1
ATOM 825 C C . PRO A 1 103 ? 0.993 7.174 -0.011 1.00 97.31 103 PRO A C 1
ATOM 827 O O . PRO A 1 103 ? 0.560 7.791 -0.987 1.00 97.31 103 PRO A O 1
ATOM 830 N N . THR A 1 104 ? 1.948 7.637 0.787 1.00 97.12 104 THR A N 1
ATOM 831 C CA . THR A 1 104 ? 2.661 8.909 0.622 1.00 97.12 104 THR A CA 1
ATOM 832 C C . THR A 1 104 ? 4.160 8.671 0.519 1.00 97.12 104 THR A C 1
ATOM 834 O O . THR A 1 104 ? 4.644 7.614 0.915 1.00 97.12 104 THR A O 1
ATOM 837 N N . LEU A 1 105 ? 4.892 9.649 -0.016 1.00 96.56 105 LEU A N 1
ATOM 838 C CA . LEU A 1 105 ? 6.353 9.609 -0.099 1.00 96.56 105 LEU A CA 1
ATOM 839 C C . LEU A 1 105 ? 6.973 9.401 1.289 1.00 96.56 105 LEU A C 1
ATOM 841 O O . LEU A 1 105 ? 6.528 10.011 2.264 1.00 96.56 105 LEU A O 1
ATOM 845 N N . VAL A 1 106 ? 7.999 8.556 1.359 1.00 92.50 106 VAL A N 1
ATOM 846 C CA . VAL A 1 106 ? 8.889 8.466 2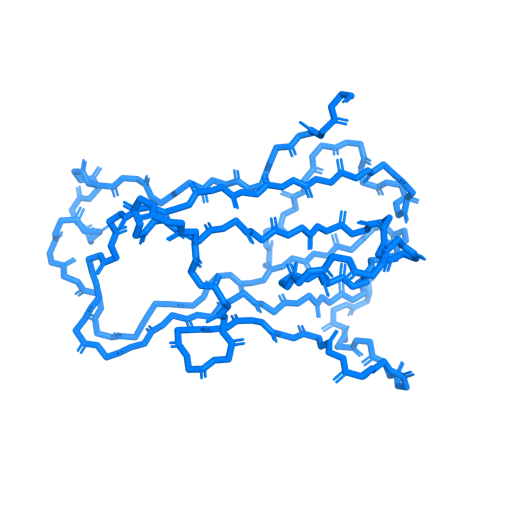.521 1.00 92.50 106 VAL A CA 1
ATOM 847 C C . VAL A 1 106 ? 10.101 9.349 2.234 1.00 92.50 106 VAL A C 1
ATOM 849 O O . VAL A 1 106 ? 10.735 9.188 1.191 1.00 92.50 106 VAL A O 1
ATOM 852 N N . ASN A 1 107 ? 10.376 10.296 3.133 1.00 71.25 107 ASN A N 1
ATOM 853 C CA . ASN A 1 107 ? 11.535 11.193 3.055 1.00 71.25 107 ASN A CA 1
ATOM 854 C C . ASN A 1 107 ? 12.790 10.552 3.645 1.00 71.25 107 ASN A C 1
ATOM 856 O O . ASN A 1 107 ? 12.645 9.798 4.635 1.00 71.25 107 ASN A O 1
#

Foldseek 3Di:
DADAPPQAQAFKWKDKAQDQQAPPKKKKFKAAQVRHQDPPDPDRMDMPVQFDADPNRITMAMEHPCVVPDTNYHRTHHNMGIDMDGHRGDVCVVVVVDDGTDIYTDD

Sequence (107 aa):
MNTVEQNNGSTPHSVTIKDFPVNAFWSYTVYDKKGYMYKDVNLNNINNLNAEMNTDGSITIHFGACEDGRVNCLHIGEGWSYTLRMYEPQDVLLNGEYKWAKPTLVN

pLDDT: mean 94.75, std 4.56, range [71.25, 98.31]

Radius of gyration: 13.65 Å; chains: 1; bounding box: 38×26×37 Å

Secondary structure (DSSP, 8-state):
-B--TT-SSSS-EEEEE----EEEEEEEEEE-TTSPPPSS-S-SEEETTTPPPPTTS-EEEEES--TT--SSEE---TT-EEEEEEEEE-HHHHSSSS-PPPPEE--